Protein AF-A0A7S3N2U7-F1 (afdb_monomer)

Foldseek 3Di:
DVLVVVLVVLVVVLVVVLVVVVVVLVVVPVVDDPPDPVNVVSVVVSVVVVVVSVVCSVVVSVVVSVVVCVVVVVPPVVVVDDPDPPDDADFDQDPPPRDTDGDDDPVVVVVVVVVVVVVVVVVVVVVVVVVD

Secondary structure (DSSP, 8-state):
-HHHHHHHHHHHHHTHHHHHHHHHHHHHHHHS-TT-HHHHHHHHHHHHHHHHHHHHHHHHHHHHHHHHHHHTT-SSHHHHPPPPTT---EEEE-TTT--EEEE--HHHHHHHHHHHHHHHHHHHHHHHHHH-

Radius of gyration: 23.68 Å; Cα contacts (8 Å, |Δi|>4): 46; chains: 1; bounding box: 46×31×61 Å

Mean predicted aligned error: 6.54 Å

Structure (mmCIF, N/CA/C/O backbone):
data_AF-A0A7S3N2U7-F1
#
_entry.id   AF-A0A7S3N2U7-F1
#
loop_
_atom_site.group_PDB
_atom_site.id
_atom_site.type_symbol
_atom_site.label_atom_id
_atom_site.label_alt_id
_atom_site.label_comp_id
_atom_site.label_asym_id
_atom_site.label_entity_id
_atom_site.label_seq_id
_atom_site.pdbx_PDB_ins_code
_atom_site.Cartn_x
_atom_site.Cartn_y
_atom_site.Cartn_z
_atom_site.occupancy
_atom_site.B_iso_or_equiv
_atom_site.auth_seq_id
_atom_site.auth_comp_id
_atom_site.auth_asym_id
_atom_site.auth_atom_id
_atom_site.pdbx_PDB_model_num
ATOM 1 N N . ILE A 1 1 ? -5.289 5.476 -16.943 1.00 88.31 1 ILE A N 1
ATOM 2 C CA . ILE A 1 1 ? -6.554 5.979 -16.344 1.00 88.31 1 ILE A CA 1
ATOM 3 C C . ILE A 1 1 ? -7.474 4.840 -15.871 1.00 88.31 1 ILE A C 1
ATOM 5 O O . ILE A 1 1 ? -7.933 4.887 -14.739 1.00 88.31 1 ILE A O 1
ATOM 9 N N . ALA A 1 2 ? -7.691 3.787 -16.674 1.00 92.38 2 ALA A N 1
ATOM 10 C CA . ALA A 1 2 ? -8.584 2.672 -16.328 1.00 92.38 2 ALA A CA 1
ATOM 11 C C . ALA A 1 2 ? -8.148 1.892 -15.072 1.00 92.38 2 ALA A C 1
ATOM 13 O O . ALA A 1 2 ? -8.976 1.634 -14.204 1.00 92.38 2 ALA A O 1
ATOM 14 N N . MET A 1 3 ? -6.845 1.614 -14.917 1.00 93.19 3 MET A N 1
ATOM 15 C CA . MET A 1 3 ? -6.297 0.966 -13.712 1.00 93.19 3 MET A CA 1
ATOM 16 C C . MET A 1 3 ? -6.638 1.720 -12.417 1.00 93.19 3 MET A C 1
ATOM 18 O O . MET A 1 3 ? -6.991 1.097 -11.421 1.00 93.19 3 MET A O 1
ATOM 22 N N . TYR A 1 4 ? -6.599 3.058 -12.440 1.00 95.31 4 TYR A N 1
ATOM 23 C CA . TYR A 1 4 ? -6.934 3.889 -11.279 1.00 95.31 4 TYR A CA 1
ATOM 24 C C . TYR A 1 4 ? -8.403 3.732 -10.871 1.00 95.31 4 TYR A C 1
ATOM 26 O O . TYR A 1 4 ? -8.690 3.464 -9.707 1.00 95.31 4 TYR A O 1
ATOM 34 N N . PHE A 1 5 ? -9.337 3.844 -11.820 1.00 95.69 5 PHE A N 1
ATOM 35 C CA . PHE A 1 5 ? -10.762 3.676 -11.523 1.00 95.69 5 PHE A CA 1
ATOM 36 C C . PHE A 1 5 ? -11.107 2.234 -11.130 1.00 95.69 5 PHE A C 1
ATOM 38 O O . PHE A 1 5 ? -11.925 2.024 -10.233 1.00 95.69 5 PHE A O 1
ATOM 45 N N . GLY A 1 6 ? -10.439 1.246 -11.736 1.00 94.94 6 GLY A N 1
ATOM 46 C CA . GLY A 1 6 ? -10.546 -0.157 -11.339 1.00 94.94 6 GLY A CA 1
ATOM 47 C C . GLY A 1 6 ? -10.101 -0.388 -9.892 1.00 94.94 6 GLY A C 1
ATOM 48 O O . GLY A 1 6 ? -10.809 -1.054 -9.134 1.00 94.94 6 GLY A O 1
ATOM 49 N N . TYR A 1 7 ? -8.977 0.212 -9.486 1.00 96.12 7 TYR A N 1
ATOM 50 C CA . TYR A 1 7 ? -8.497 0.165 -8.103 1.00 96.12 7 TYR A CA 1
ATOM 51 C C . TYR A 1 7 ? -9.438 0.879 -7.143 1.00 96.12 7 TYR A C 1
ATOM 53 O O . TYR A 1 7 ? -9.785 0.329 -6.102 1.00 96.12 7 TYR A O 1
ATOM 61 N N . LEU A 1 8 ? -9.894 2.079 -7.501 1.00 95.94 8 LEU A N 1
ATOM 62 C CA . LEU A 1 8 ? -10.777 2.879 -6.661 1.00 95.94 8 LEU A CA 1
ATOM 63 C C . LEU A 1 8 ? -12.092 2.147 -6.364 1.00 95.94 8 LEU A C 1
ATOM 65 O O . LEU A 1 8 ? -12.501 2.074 -5.209 1.00 95.94 8 LEU A O 1
ATOM 69 N N . SER A 1 9 ? -12.730 1.569 -7.385 1.00 96.19 9 SER A N 1
ATOM 70 C CA . SER A 1 9 ? -13.962 0.790 -7.206 1.00 96.19 9 SER A CA 1
ATOM 71 C C . SER A 1 9 ? -13.733 -0.461 -6.355 1.00 96.19 9 SER A C 1
ATOM 73 O O . SER A 1 9 ? -14.552 -0.796 -5.502 1.00 96.19 9 SER A O 1
ATOM 75 N N . TYR A 1 10 ? -12.605 -1.143 -6.549 1.00 96.75 10 TYR A N 1
ATOM 76 C CA . TYR A 1 10 ? -12.229 -2.273 -5.710 1.00 96.75 10 TYR A CA 1
ATOM 77 C C . TYR A 1 10 ? -12.018 -1.862 -4.243 1.00 96.75 10 TYR A C 1
ATOM 79 O O . TYR A 1 10 ? -12.522 -2.524 -3.334 1.00 96.75 10 TYR A O 1
ATOM 87 N N . TYR A 1 11 ? -11.307 -0.757 -4.024 1.00 96.19 11 TYR A N 1
ATOM 88 C CA . TYR A 1 11 ? -10.979 -0.224 -2.709 1.00 96.19 11 TYR A CA 1
ATOM 89 C C . TYR A 1 11 ? -12.230 0.140 -1.910 1.00 96.19 11 TYR A C 1
ATOM 91 O O . TYR A 1 11 ? -12.371 -0.287 -0.764 1.00 96.19 11 TYR A O 1
ATOM 99 N N . THR A 1 12 ? -13.176 0.857 -2.521 1.00 96.06 12 THR A N 1
ATOM 100 C CA . THR A 1 12 ? -14.414 1.264 -1.841 1.00 96.06 12 THR A CA 1
ATOM 101 C C . THR A 1 12 ? -15.274 0.071 -1.436 1.00 96.06 12 THR A C 1
ATOM 103 O O . THR A 1 12 ? -15.818 0.073 -0.336 1.00 96.06 12 THR A O 1
ATOM 106 N N . ILE A 1 13 ? -15.354 -0.973 -2.268 1.00 96.19 13 ILE A N 1
ATOM 107 C CA . ILE A 1 13 ? -16.099 -2.199 -1.943 1.00 96.19 13 ILE A CA 1
ATOM 108 C C . ILE A 1 13 ? -15.410 -2.971 -0.814 1.00 96.19 13 ILE A C 1
ATOM 110 O O . ILE A 1 13 ? -16.070 -3.417 0.123 1.00 96.19 13 ILE A O 1
ATOM 114 N N . MET A 1 14 ? -14.085 -3.122 -0.868 1.00 95.38 14 MET A N 1
ATOM 115 C CA . MET A 1 14 ? -13.359 -3.889 0.147 1.00 95.38 14 MET A CA 1
ATOM 116 C C . MET A 1 14 ? -13.346 -3.215 1.518 1.00 95.38 14 MET A C 1
ATOM 118 O O . MET A 1 14 ? -13.328 -3.923 2.525 1.00 95.38 14 MET A O 1
ATOM 122 N N . LEU A 1 15 ? -13.407 -1.880 1.571 1.00 95.94 15 LEU A N 1
ATOM 123 C CA . LEU A 1 15 ? -13.519 -1.114 2.817 1.00 95.94 15 LEU A CA 1
ATOM 124 C C . LEU A 1 15 ? -14.848 -1.315 3.555 1.00 95.94 15 LEU A C 1
ATOM 126 O O . LEU A 1 15 ? -14.912 -1.068 4.759 1.00 95.94 15 LEU A O 1
ATOM 130 N N . ILE A 1 16 ? -15.894 -1.801 2.883 1.00 96.75 16 ILE A N 1
ATOM 131 C CA . ILE A 1 16 ? -17.175 -2.092 3.542 1.00 96.75 16 ILE A CA 1
ATOM 132 C C . ILE A 1 16 ? -16.987 -3.164 4.626 1.00 96.75 16 ILE A C 1
ATOM 134 O O . ILE A 1 16 ? -17.587 -3.068 5.691 1.00 96.75 16 ILE A O 1
ATOM 138 N N . VAL A 1 17 ? -16.113 -4.151 4.401 1.00 95.38 17 VAL A N 1
ATOM 139 C CA . VAL A 1 17 ? -15.873 -5.256 5.346 1.00 95.38 17 VAL A CA 1
ATOM 140 C C . VAL A 1 17 ? -15.351 -4.759 6.708 1.00 95.38 17 VAL A C 1
ATOM 142 O O . VAL A 1 17 ? -16.008 -5.025 7.719 1.00 95.38 17 VAL A O 1
ATOM 145 N N . PRO A 1 18 ? -14.229 -4.013 6.793 1.00 96.38 18 PRO A N 1
ATOM 146 C CA . PRO A 1 18 ? -13.759 -3.464 8.058 1.00 96.38 18 PRO A CA 1
ATOM 147 C C . PRO A 1 18 ? -14.687 -2.379 8.606 1.00 96.38 18 PRO A C 1
ATOM 149 O O . PRO A 1 18 ? -14.762 -2.242 9.821 1.00 96.38 18 PRO A O 1
ATOM 152 N N . ALA A 1 19 ? -15.434 -1.649 7.769 1.00 95.81 19 ALA A N 1
ATOM 153 C CA . ALA A 1 19 ? -16.416 -0.679 8.255 1.00 95.81 19 ALA A CA 1
ATOM 154 C C . ALA A 1 19 ? -17.562 -1.359 9.024 1.00 95.81 19 ALA A C 1
ATOM 156 O O . ALA A 1 19 ? -17.899 -0.941 10.131 1.00 95.81 19 ALA A O 1
ATOM 157 N N . VAL A 1 20 ? -18.119 -2.446 8.482 1.00 96.62 20 VAL A N 1
ATOM 158 C CA . VAL A 1 20 ? -19.209 -3.200 9.122 1.00 96.62 20 VAL A CA 1
ATOM 159 C C . VAL A 1 20 ? -18.753 -3.840 10.435 1.00 96.62 20 VAL A C 1
ATOM 161 O O . VAL A 1 20 ? -19.500 -3.816 11.407 1.00 96.62 20 VAL A O 1
ATOM 164 N N . ILE A 1 21 ? -17.529 -4.373 10.491 1.00 95.50 21 ILE A N 1
ATOM 165 C CA . ILE A 1 21 ? -16.966 -4.979 11.713 1.00 95.50 21 ILE A CA 1
ATOM 166 C C . ILE A 1 21 ? -16.517 -3.908 12.719 1.00 95.50 21 ILE A C 1
ATOM 168 O O . ILE A 1 21 ? -16.646 -4.094 13.929 1.00 95.50 21 ILE A O 1
ATOM 172 N N . GLY A 1 22 ? -16.025 -2.773 12.228 1.00 95.88 22 GLY A N 1
ATOM 173 C CA . GLY A 1 22 ? -15.549 -1.663 13.045 1.00 95.88 22 GLY A CA 1
ATOM 174 C C . GLY A 1 22 ? -16.660 -0.964 13.827 1.00 95.88 22 GLY A C 1
ATOM 175 O O . GLY A 1 22 ? -16.410 -0.529 14.945 1.00 95.88 22 GLY A O 1
ATOM 176 N N . ILE A 1 23 ? -17.890 -0.895 13.299 1.00 95.81 23 ILE A N 1
ATOM 177 C CA . ILE A 1 23 ? -19.019 -0.241 13.989 1.00 95.81 23 ILE A CA 1
ATOM 178 C C . ILE A 1 23 ? -19.335 -0.915 15.343 1.00 95.81 23 ILE A C 1
ATOM 180 O O . ILE A 1 23 ? -19.314 -0.215 16.357 1.00 95.81 23 ILE A O 1
ATOM 184 N N . PRO A 1 24 ? -19.564 -2.244 15.431 1.00 94.25 24 PRO A N 1
ATOM 185 C CA . PRO A 1 24 ? -19.737 -2.927 16.712 1.00 94.25 24 PRO A CA 1
ATOM 186 C C . PRO A 1 24 ? -18.545 -2.744 17.652 1.00 94.25 24 PRO A C 1
ATOM 188 O O . PRO A 1 24 ? -18.734 -2.427 18.825 1.00 94.25 24 PRO A O 1
ATOM 191 N N . VAL A 1 25 ? -17.320 -2.885 17.135 1.00 93.56 25 VAL A N 1
ATOM 192 C CA . VAL A 1 25 ? -16.090 -2.702 17.922 1.00 93.56 25 VAL A CA 1
ATOM 193 C C . VAL A 1 25 ? -16.047 -1.305 18.543 1.00 93.56 25 VAL A C 1
ATOM 195 O O . VAL A 1 25 ? -15.832 -1.183 19.747 1.00 93.56 25 VAL A O 1
ATOM 198 N N . PHE A 1 26 ? -16.351 -0.269 17.761 1.00 93.25 26 PHE A N 1
ATOM 199 C CA . PHE A 1 26 ? -16.403 1.115 18.221 1.00 93.25 26 PHE A CA 1
ATOM 200 C C . PHE A 1 26 ? -17.491 1.341 19.280 1.00 93.25 26 PHE A C 1
ATOM 202 O O . PHE A 1 26 ? -17.247 2.001 20.292 1.00 93.25 26 PHE A O 1
ATOM 209 N N . THR A 1 27 ? -18.685 0.764 19.095 1.00 92.56 27 THR A N 1
ATOM 210 C CA . THR A 1 27 ? -19.747 0.859 20.111 1.00 92.56 27 THR A CA 1
ATOM 211 C C . THR A 1 27 ? -19.351 0.191 21.426 1.00 92.56 27 THR A C 1
ATOM 213 O O . THR A 1 27 ? -19.573 0.772 22.484 1.00 92.56 27 THR A O 1
ATOM 216 N N . ILE A 1 28 ? -18.697 -0.974 21.378 1.00 90.44 28 ILE A N 1
ATOM 217 C CA . ILE A 1 28 ? -18.217 -1.686 22.569 1.00 90.44 28 ILE A CA 1
ATOM 218 C C . ILE A 1 28 ? -17.119 -0.870 23.263 1.00 90.44 28 ILE A C 1
ATOM 220 O O . ILE A 1 28 ? -17.198 -0.654 24.466 1.00 90.44 28 ILE A O 1
ATOM 224 N N . GLN A 1 29 ? -16.145 -0.346 22.516 1.00 89.56 29 GLN A N 1
ATOM 225 C CA . GLN A 1 29 ? -15.093 0.526 23.056 1.00 89.56 29 GLN A CA 1
ATOM 226 C C . GLN A 1 29 ? -15.641 1.812 23.696 1.00 89.56 29 GLN A C 1
ATOM 228 O O . GLN A 1 29 ? -15.050 2.330 24.635 1.00 89.56 29 GLN A O 1
ATOM 233 N N . THR A 1 30 ? -16.757 2.345 23.188 1.00 88.62 30 THR A N 1
ATOM 234 C CA . THR A 1 30 ? -17.380 3.562 23.737 1.00 88.62 30 THR A CA 1
ATOM 235 C C . THR A 1 30 ? -18.202 3.269 24.995 1.00 88.62 30 THR A C 1
ATOM 237 O O . THR A 1 30 ? -18.260 4.101 25.896 1.00 88.62 30 THR A O 1
ATOM 240 N N . VAL A 1 31 ? -18.850 2.102 25.061 1.00 88.69 31 VAL A N 1
ATOM 241 C CA . VAL A 1 31 ? -19.684 1.688 26.203 1.00 88.69 31 VAL A CA 1
ATOM 242 C C . VAL A 1 31 ? -18.834 1.215 27.383 1.00 88.69 31 VAL A C 1
ATOM 244 O O . VAL A 1 31 ? -19.136 1.552 28.526 1.00 88.69 31 VAL A O 1
ATOM 247 N N . TYR A 1 32 ? -17.777 0.449 27.116 1.00 84.56 32 TYR A N 1
ATOM 248 C CA . TYR A 1 32 ? -16.845 -0.028 28.132 1.00 84.56 32 TYR A CA 1
ATOM 249 C C . TYR A 1 32 ? -15.646 0.922 28.182 1.00 84.56 32 TYR A C 1
ATOM 251 O O . TYR A 1 32 ? -14.813 0.926 27.282 1.00 84.56 32 TYR A O 1
ATOM 259 N N . THR A 1 33 ? -15.575 1.763 29.216 1.00 76.38 33 THR A N 1
ATOM 260 C CA . THR A 1 33 ? -14.493 2.742 29.406 1.00 76.38 33 THR A CA 1
ATOM 261 C C . THR A 1 33 ? -13.107 2.085 29.337 1.00 76.38 33 THR A C 1
ATOM 263 O O . THR A 1 33 ? -12.903 0.984 29.848 1.00 76.38 33 THR A O 1
ATOM 266 N N . ASN A 1 34 ? -12.138 2.802 28.753 1.00 63.78 34 ASN A N 1
ATOM 267 C CA .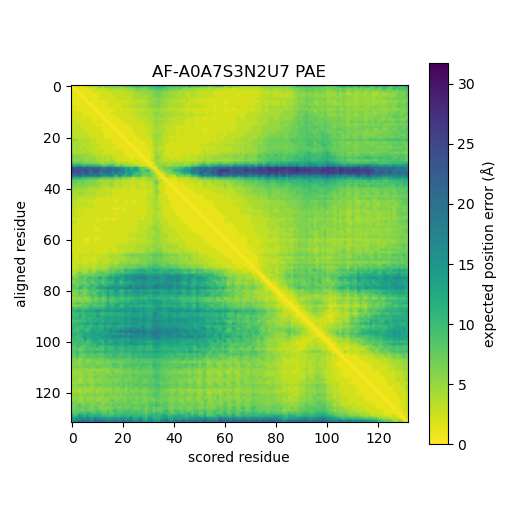 ASN A 1 34 ? -10.724 2.417 28.673 1.00 63.78 34 ASN A CA 1
ATOM 268 C C . ASN A 1 34 ? -10.193 1.939 30.040 1.00 63.78 34 ASN A C 1
ATOM 270 O O . ASN A 1 34 ? -9.997 2.749 30.947 1.00 63.78 34 ASN A O 1
ATOM 274 N N . GLY A 1 35 ? -9.973 0.629 30.188 1.00 65.06 35 GLY A N 1
ATOM 275 C CA . GLY A 1 35 ? -9.488 0.017 31.431 1.00 65.06 35 GLY A CA 1
ATOM 276 C C . GLY A 1 35 ? -10.116 -1.337 31.771 1.00 65.06 35 GLY A C 1
ATOM 277 O O . GLY A 1 35 ? -9.597 -2.046 32.635 1.00 65.06 35 GLY A O 1
ATOM 278 N N . GLU A 1 36 ? -11.199 -1.734 31.097 1.00 77.75 36 GLU A N 1
ATOM 279 C CA . GLU A 1 36 ? -11.758 -3.079 31.246 1.00 77.75 36 GLU A CA 1
ATOM 280 C C . GLU A 1 36 ? -11.053 -4.104 30.350 1.00 77.75 36 GLU A C 1
ATOM 282 O O . GLU A 1 36 ? -10.829 -3.875 29.166 1.00 77.75 36 GLU A O 1
ATOM 287 N N . LYS A 1 37 ? -10.798 -5.314 30.872 1.00 84.88 37 LYS A N 1
ATOM 288 C CA . LYS A 1 37 ? -10.201 -6.423 30.094 1.00 84.88 37 LYS A CA 1
ATOM 289 C C . LYS A 1 37 ? -10.953 -6.725 28.790 1.00 84.88 37 LYS A C 1
ATOM 291 O O . LYS A 1 37 ? -10.369 -7.258 27.851 1.00 84.88 37 LYS A O 1
ATOM 296 N N . VAL A 1 38 ? -12.245 -6.399 28.733 1.00 86.62 38 VAL A N 1
ATOM 297 C CA . VAL A 1 38 ? -13.094 -6.579 27.551 1.00 86.62 38 VAL A CA 1
ATOM 298 C C . VAL A 1 38 ? -12.603 -5.730 26.373 1.00 86.62 38 VAL A C 1
ATOM 300 O O . VAL A 1 38 ? -12.522 -6.254 25.262 1.00 86.62 38 VAL A O 1
ATOM 303 N N . THR A 1 39 ? -12.209 -4.468 26.588 1.00 88.69 39 THR A N 1
ATOM 304 C CA . THR A 1 39 ? -11.737 -3.588 25.501 1.00 88.69 39 THR A CA 1
ATOM 305 C C . THR A 1 39 ? -10.421 -4.077 24.911 1.00 88.69 39 THR A C 1
ATOM 307 O O . THR A 1 39 ? -10.256 -4.077 23.693 1.00 88.69 39 THR A O 1
ATOM 310 N N . ASP A 1 40 ? -9.508 -4.566 25.754 1.00 90.25 40 ASP A N 1
ATOM 311 C CA . ASP A 1 40 ? -8.206 -5.078 25.313 1.00 90.25 40 ASP A CA 1
ATOM 312 C C . ASP A 1 40 ? -8.355 -6.341 24.460 1.00 90.25 40 ASP A C 1
ATOM 314 O O . ASP A 1 40 ? -7.740 -6.460 23.399 1.00 90.25 40 ASP A O 1
ATOM 318 N N . ILE A 1 41 ? -9.221 -7.267 24.883 1.00 91.06 41 ILE A N 1
ATOM 319 C CA . ILE A 1 41 ? -9.508 -8.491 24.127 1.00 91.06 41 ILE A CA 1
ATOM 320 C C . ILE A 1 41 ? -10.121 -8.143 22.764 1.00 91.06 41 ILE A C 1
ATOM 322 O O . ILE A 1 41 ? -9.684 -8.668 21.738 1.00 91.06 41 ILE A O 1
ATOM 326 N N . VAL A 1 42 ? -11.092 -7.226 22.733 1.00 92.31 42 VAL A N 1
ATOM 327 C CA . VAL A 1 42 ? -11.734 -6.769 21.491 1.00 92.31 42 VAL A CA 1
ATOM 328 C C . VAL A 1 42 ? -10.726 -6.086 20.562 1.00 92.31 42 VAL A C 1
ATOM 330 O O . VAL A 1 42 ? -10.724 -6.372 19.364 1.00 92.31 42 VAL A O 1
ATOM 333 N N . ASN A 1 43 ? -9.823 -5.259 21.097 1.00 92.50 43 ASN A N 1
ATOM 334 C CA . ASN A 1 43 ? -8.756 -4.616 20.327 1.00 92.50 43 ASN A CA 1
ATOM 335 C C . ASN A 1 43 ? -7.820 -5.636 19.684 1.00 92.50 43 ASN A C 1
ATOM 337 O O . ASN A 1 43 ? -7.526 -5.528 18.496 1.00 92.50 43 ASN A O 1
ATOM 341 N N . ILE A 1 44 ? -7.374 -6.644 20.436 1.00 94.75 44 ILE A N 1
ATOM 342 C CA . ILE A 1 44 ? -6.488 -7.688 19.907 1.00 94.75 44 ILE A CA 1
ATOM 343 C C . ILE A 1 44 ? -7.186 -8.457 18.780 1.00 94.75 44 ILE A C 1
ATOM 345 O O . ILE A 1 44 ? -6.594 -8.652 17.716 1.00 94.75 44 ILE A O 1
ATOM 349 N N . ILE A 1 45 ? -8.450 -8.846 18.975 1.00 95.06 45 ILE A N 1
ATOM 350 C CA . ILE A 1 45 ? -9.239 -9.545 17.950 1.00 95.06 45 ILE A CA 1
ATOM 351 C C . ILE A 1 45 ? -9.390 -8.671 16.698 1.00 95.06 45 ILE A C 1
ATOM 353 O O . ILE A 1 45 ? -9.175 -9.150 15.582 1.00 95.06 45 ILE A O 1
ATOM 357 N N . PHE A 1 46 ? -9.707 -7.386 16.868 1.00 95.81 46 PHE A N 1
ATOM 358 C CA . PHE A 1 46 ? -9.844 -6.450 15.756 1.00 95.81 46 PHE A CA 1
ATOM 359 C C . PHE A 1 46 ? -8.515 -6.214 15.024 1.00 95.81 46 PHE A C 1
ATOM 361 O O . PHE A 1 46 ? -8.491 -6.207 13.796 1.00 95.81 46 PHE A O 1
ATOM 368 N N . CYS A 1 47 ? -7.396 -6.109 15.743 1.00 96.50 47 CYS A N 1
ATOM 369 C CA . CYS A 1 47 ? -6.059 -6.005 15.156 1.00 96.50 47 CYS A CA 1
ATOM 370 C C . CYS A 1 47 ? -5.715 -7.230 14.301 1.00 96.50 47 CYS A C 1
ATOM 372 O O . CYS A 1 47 ? -5.267 -7.077 13.164 1.00 96.50 47 CYS A O 1
ATOM 374 N N . VAL A 1 48 ? -5.957 -8.444 14.809 1.00 97.56 48 VAL A N 1
ATOM 375 C CA . VAL A 1 48 ? -5.733 -9.685 14.045 1.00 97.56 48 VAL A CA 1
ATOM 376 C C . VAL A 1 48 ? -6.601 -9.702 12.788 1.00 97.56 48 VAL A C 1
ATOM 378 O O . VAL A 1 48 ? -6.101 -9.983 11.697 1.00 97.56 48 VAL A O 1
ATOM 381 N N . PHE A 1 49 ? -7.877 -9.337 12.915 1.00 97.38 49 PHE A N 1
ATOM 382 C CA . PHE A 1 49 ? -8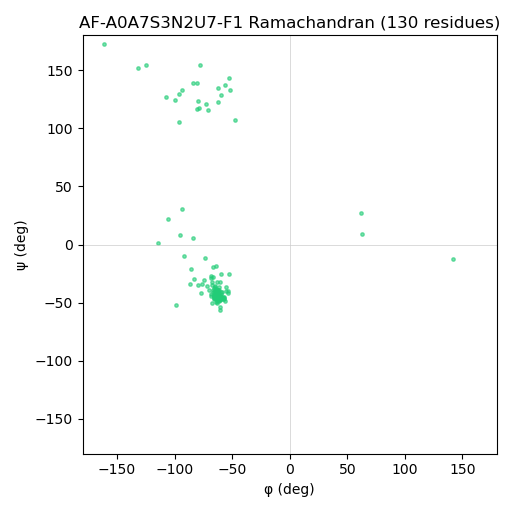.774 -9.193 11.773 1.00 97.38 49 PHE A CA 1
ATOM 383 C C . PHE A 1 49 ? -8.243 -8.178 10.745 1.00 97.38 49 PHE A C 1
ATOM 385 O O . PHE A 1 49 ? -8.189 -8.500 9.561 1.00 97.38 49 PHE A O 1
ATOM 392 N N . MET A 1 50 ? -7.799 -6.992 11.173 1.00 97.62 50 MET A N 1
ATOM 393 C CA . MET A 1 50 ? -7.277 -5.948 10.282 1.00 97.62 50 MET A CA 1
ATOM 394 C C . MET A 1 50 ? -6.014 -6.391 9.543 1.00 97.62 50 MET A C 1
ATOM 396 O O . MET A 1 50 ? -5.873 -6.101 8.353 1.00 97.62 50 MET A O 1
ATOM 400 N N . VAL A 1 51 ? -5.116 -7.125 10.205 1.00 98.06 51 VAL A N 1
ATOM 401 C CA . VAL A 1 51 ? -3.924 -7.700 9.562 1.00 98.06 51 VAL A CA 1
ATOM 402 C C . VAL A 1 51 ? -4.332 -8.704 8.485 1.00 98.06 51 VAL A C 1
ATOM 404 O O . VAL A 1 51 ? -3.889 -8.586 7.342 1.00 98.06 51 VAL A O 1
ATOM 407 N N . ILE A 1 52 ? -5.218 -9.650 8.814 1.00 97.75 52 ILE A N 1
ATOM 408 C CA . ILE A 1 52 ? -5.710 -10.651 7.855 1.00 97.75 52 ILE A CA 1
ATOM 409 C C . ILE A 1 52 ? -6.413 -9.965 6.680 1.00 97.75 52 ILE A C 1
ATOM 411 O O . ILE A 1 52 ? -6.111 -10.261 5.524 1.00 97.75 52 ILE A O 1
ATOM 415 N N . TRP A 1 53 ? -7.312 -9.020 6.959 1.00 97.50 53 TRP A N 1
ATOM 416 C CA . TRP A 1 53 ? -8.028 -8.267 5.936 1.00 97.50 53 TRP A CA 1
ATOM 417 C C . TRP A 1 53 ? -7.067 -7.497 5.028 1.00 97.50 53 TRP A C 1
ATOM 419 O O . TRP A 1 53 ? -7.227 -7.553 3.814 1.00 97.50 53 TRP A O 1
ATOM 429 N N . THR A 1 54 ? -6.033 -6.853 5.577 1.00 97.50 54 THR A N 1
ATOM 430 C CA . THR A 1 54 ? -5.035 -6.109 4.789 1.00 97.50 54 THR A CA 1
ATOM 431 C C . THR A 1 54 ? -4.269 -7.029 3.839 1.00 97.50 54 THR A C 1
ATOM 433 O O . THR A 1 54 ? -4.075 -6.690 2.671 1.00 97.50 54 THR A O 1
ATOM 436 N N . ILE A 1 55 ? -3.871 -8.216 4.309 1.00 97.94 55 ILE A N 1
ATOM 437 C CA . ILE A 1 55 ? -3.188 -9.216 3.477 1.00 97.94 55 ILE A CA 1
ATOM 438 C C . ILE A 1 55 ? -4.116 -9.689 2.352 1.00 97.94 55 ILE A C 1
ATOM 440 O O . ILE A 1 55 ? -3.721 -9.688 1.187 1.00 97.94 55 ILE A O 1
ATOM 444 N N . VAL A 1 56 ? -5.362 -10.049 2.680 1.00 97.00 56 VAL A N 1
ATOM 445 C CA . VAL A 1 56 ? -6.362 -10.487 1.691 1.00 97.00 56 VAL A CA 1
ATOM 446 C C . VAL A 1 56 ? -6.645 -9.381 0.675 1.00 97.00 56 VAL A C 1
ATOM 448 O O . VAL A 1 56 ? -6.664 -9.644 -0.527 1.00 97.00 56 VAL A O 1
ATOM 451 N N . PHE A 1 57 ? -6.818 -8.146 1.143 1.00 96.62 57 PHE A N 1
ATOM 452 C CA . PHE A 1 57 ? -7.037 -6.967 0.316 1.00 96.62 57 PHE A CA 1
ATOM 453 C C . PHE A 1 57 ? -5.903 -6.781 -0.699 1.00 96.62 57 PHE A C 1
ATOM 455 O O . PHE A 1 57 ? -6.170 -6.605 -1.892 1.00 96.62 57 PHE A O 1
ATOM 462 N N . TYR A 1 58 ? -4.652 -6.855 -0.239 1.00 97.12 58 TYR A N 1
ATOM 463 C CA . TYR A 1 58 ? -3.476 -6.680 -1.085 1.00 97.12 58 TYR A CA 1
ATOM 464 C C . TYR A 1 58 ? -3.322 -7.819 -2.102 1.00 97.12 58 TYR A C 1
ATOM 466 O O . TYR A 1 58 ? -3.199 -7.569 -3.301 1.00 97.1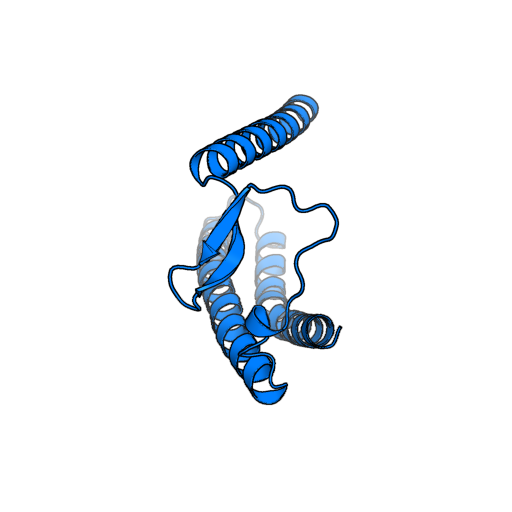2 58 TYR A O 1
ATOM 474 N N . GLU A 1 59 ? -3.391 -9.075 -1.655 1.00 97.62 59 GLU A N 1
ATOM 475 C CA . GLU A 1 59 ? -3.201 -10.239 -2.531 1.00 97.62 59 GLU A CA 1
ATOM 476 C C . GLU A 1 59 ? -4.310 -10.372 -3.578 1.00 97.62 59 GLU A C 1
ATOM 478 O O . GLU A 1 59 ? -4.061 -10.723 -4.735 1.00 97.62 59 GLU A O 1
ATOM 483 N N . TYR A 1 60 ? -5.550 -10.064 -3.205 1.00 96.81 60 TYR A N 1
ATOM 484 C CA . TYR A 1 60 ? -6.663 -10.121 -4.142 1.00 96.81 60 TYR A CA 1
ATOM 485 C C . TYR A 1 60 ? -6.601 -8.985 -5.171 1.00 96.81 60 TYR A C 1
ATOM 487 O O . TYR A 1 60 ? -6.891 -9.218 -6.349 1.00 96.81 60 TYR A O 1
ATOM 495 N N . TRP A 1 61 ? -6.149 -7.788 -4.772 1.00 97.06 61 TRP A N 1
ATOM 496 C CA . TRP A 1 61 ? -5.855 -6.724 -5.732 1.00 97.06 61 TRP A CA 1
ATOM 497 C C . TRP A 1 61 ? -4.756 -7.142 -6.703 1.00 97.06 61 TRP A C 1
ATOM 499 O O . TRP A 1 61 ? -4.962 -7.052 -7.908 1.00 97.06 61 TRP A O 1
ATOM 509 N N . LYS A 1 62 ? -3.640 -7.676 -6.197 1.00 96.25 62 LYS A N 1
ATOM 510 C CA . LYS A 1 62 ? -2.512 -8.136 -7.018 1.00 96.25 62 LYS A CA 1
ATOM 511 C C . LYS A 1 62 ? -2.957 -9.126 -8.099 1.00 96.25 62 LYS A C 1
ATOM 513 O O . LYS A 1 62 ? -2.541 -9.020 -9.249 1.00 96.25 62 LYS A O 1
ATOM 518 N N . ARG A 1 63 ? -3.857 -10.059 -7.764 1.00 96.31 63 ARG A N 1
ATOM 519 C CA . ARG A 1 63 ? -4.454 -10.988 -8.745 1.00 96.31 63 ARG A CA 1
ATOM 520 C C . ARG A 1 63 ? -5.330 -10.271 -9.777 1.00 96.31 63 ARG A C 1
ATOM 522 O O . ARG A 1 63 ? -5.236 -10.574 -10.965 1.00 96.31 63 ARG A O 1
ATOM 529 N N . LYS A 1 64 ? -6.179 -9.333 -9.344 1.00 94.94 64 LYS A N 1
ATOM 530 C CA . LYS A 1 64 ? -7.042 -8.548 -10.244 1.00 94.94 64 LYS A CA 1
ATOM 531 C C . LYS A 1 64 ? -6.247 -7.642 -11.179 1.00 94.94 64 LYS A C 1
ATOM 533 O O . LYS A 1 64 ? -6.580 -7.565 -12.354 1.00 94.94 64 LYS A O 1
ATOM 538 N N . GLU A 1 65 ? -5.204 -6.996 -10.675 1.00 95.12 65 GLU A N 1
ATOM 539 C CA . GLU A 1 65 ? -4.300 -6.142 -11.442 1.00 95.12 65 GLU A CA 1
ATOM 540 C C . GLU A 1 65 ? -3.651 -6.909 -12.597 1.00 95.12 65 GLU A C 1
ATOM 542 O O . GLU A 1 65 ? -3.708 -6.444 -13.735 1.00 95.12 65 GLU 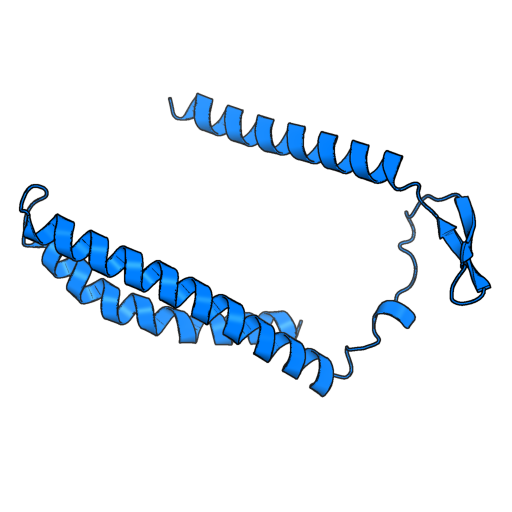A O 1
ATOM 547 N N . VAL A 1 66 ? -3.146 -8.120 -12.341 1.00 94.75 66 VAL A N 1
ATOM 548 C CA . VAL A 1 66 ? -2.622 -8.996 -13.403 1.00 94.75 66 VAL A CA 1
ATOM 549 C C . VAL A 1 66 ? -3.717 -9.351 -14.413 1.00 94.75 66 VAL A C 1
ATOM 551 O O . VAL A 1 66 ? -3.496 -9.250 -15.617 1.00 94.75 66 VAL A O 1
ATOM 554 N N . GLY A 1 67 ? -4.920 -9.710 -13.951 1.00 94.75 67 GLY A N 1
ATOM 555 C CA . GLY A 1 67 ? -6.049 -10.005 -14.840 1.00 94.75 67 GLY A CA 1
ATOM 556 C C . GLY A 1 67 ? -6.433 -8.828 -15.747 1.00 94.75 67 GLY A C 1
ATOM 557 O O . GLY A 1 67 ? -6.687 -9.023 -16.939 1.00 94.75 67 GLY A O 1
ATOM 558 N N . TYR A 1 68 ? -6.434 -7.604 -15.213 1.00 93.25 68 TYR A N 1
ATOM 559 C CA . TYR A 1 68 ? -6.681 -6.391 -15.995 1.00 93.25 68 TYR A CA 1
ATOM 560 C C . TYR A 1 68 ? -5.551 -6.095 -16.979 1.00 93.25 68 TYR A C 1
ATOM 562 O O . TYR A 1 68 ? -5.841 -5.779 -18.132 1.00 93.2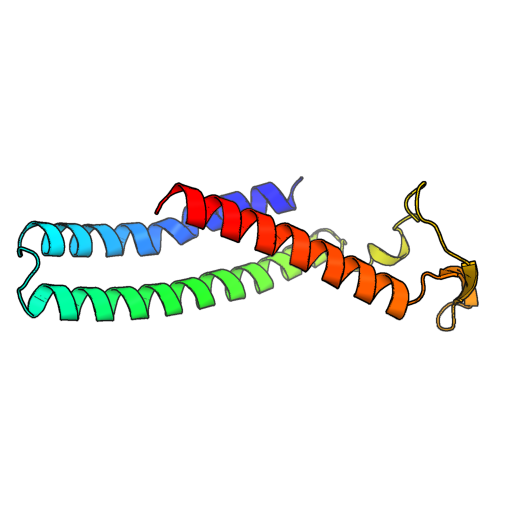5 68 TYR A O 1
ATOM 570 N N . SER A 1 69 ? -4.289 -6.249 -16.565 1.00 92.50 69 SER A N 1
ATOM 571 C CA . SER A 1 69 ? -3.134 -6.094 -17.458 1.00 92.50 69 SER A CA 1
ATOM 572 C C . SER A 1 69 ? -3.236 -7.037 -18.660 1.00 92.50 69 SER A C 1
ATOM 574 O O . SER A 1 69 ? -3.128 -6.571 -19.792 1.00 92.50 69 SER A O 1
ATOM 576 N N . VAL A 1 70 ? -3.559 -8.319 -18.449 1.00 93.38 70 VAL A N 1
ATOM 577 C CA . VAL A 1 70 ? -3.722 -9.290 -19.548 1.00 93.38 70 VAL A CA 1
ATOM 578 C C . VAL A 1 70 ? -4.918 -8.940 -20.436 1.00 93.38 70 VAL A C 1
ATOM 580 O O . VAL A 1 70 ? -4.792 -8.903 -21.657 1.00 93.38 70 VAL A O 1
ATOM 583 N N . THR A 1 71 ? -6.079 -8.638 -19.846 1.00 92.62 71 THR A N 1
ATOM 584 C CA . THR A 1 71 ? -7.308 -8.340 -20.611 1.00 92.62 71 THR A CA 1
ATOM 585 C C . THR A 1 71 ? -7.158 -7.089 -21.480 1.00 92.62 71 THR A C 1
ATOM 587 O O . THR A 1 71 ? -7.751 -7.000 -22.552 1.00 92.62 71 THR A O 1
ATOM 590 N N . TRP A 1 72 ? -6.372 -6.114 -21.026 1.00 92.56 72 TRP A N 1
ATOM 591 C CA . TRP A 1 72 ? -6.113 -4.870 -21.752 1.00 92.56 72 TRP A CA 1
ATOM 592 C C . TRP A 1 72 ? -4.824 -4.905 -22.584 1.00 92.56 72 TRP A C 1
ATOM 594 O O . TRP A 1 72 ? -4.416 -3.864 -23.102 1.00 92.56 72 TRP A O 1
ATOM 604 N N . GLY A 1 73 ? -4.178 -6.071 -22.705 1.00 90.25 73 GLY A N 1
ATOM 605 C CA . GLY A 1 73 ? -2.957 -6.244 -23.496 1.00 90.25 73 GLY A CA 1
ATOM 606 C C . GLY A 1 73 ? -1.773 -5.408 -22.999 1.00 90.25 73 GLY A C 1
ATOM 607 O O . GLY A 1 73 ? -0.920 -5.027 -23.787 1.00 90.25 73 GLY A O 1
ATOM 608 N N . GLN A 1 74 ? -1.728 -5.084 -21.706 1.00 87.81 74 GLN A N 1
ATOM 609 C CA . GLN A 1 74 ? -0.657 -4.312 -21.066 1.00 87.81 74 GLN A CA 1
ATOM 610 C C . GLN A 1 74 ? 0.418 -5.224 -20.460 1.00 87.81 74 GLN A C 1
ATOM 612 O O . GLN A 1 74 ? 0.971 -4.899 -19.414 1.00 87.81 74 GLN A O 1
ATOM 617 N N . THR A 1 75 ? 0.656 -6.403 -21.036 1.00 86.19 75 THR A N 1
ATOM 618 C CA . THR A 1 75 ? 1.658 -7.355 -20.524 1.00 86.19 75 THR A CA 1
ATOM 619 C C . THR A 1 75 ? 3.051 -7.062 -21.086 1.00 86.19 75 THR A C 1
ATOM 621 O O . THR A 1 75 ? 4.018 -7.151 -20.341 1.00 86.19 75 THR A O 1
ATOM 624 N N . ASP A 1 76 ? 3.135 -6.587 -22.333 1.00 84.06 76 ASP A N 1
ATOM 625 C CA . ASP A 1 76 ? 4.401 -6.339 -23.047 1.00 84.06 76 ASP A CA 1
ATOM 626 C C . ASP A 1 76 ? 4.746 -4.841 -23.161 1.00 84.06 76 ASP A C 1
ATOM 628 O O . ASP A 1 76 ? 5.515 -4.416 -24.018 1.00 84.06 76 ASP A O 1
ATOM 632 N N . PHE A 1 77 ? 4.181 -4.009 -22.279 1.00 83.00 77 PHE A N 1
ATOM 633 C CA . PHE A 1 77 ? 4.322 -2.549 -22.344 1.00 83.00 77 PHE A CA 1
ATOM 634 C C . PHE A 1 77 ? 5.779 -2.059 -22.249 1.00 83.00 77 PHE A C 1
ATOM 636 O O . PHE A 1 77 ? 6.083 -0.970 -22.731 1.00 83.00 77 PHE A O 1
ATOM 643 N N . GLU A 1 78 ? 6.675 -2.836 -21.629 1.00 79.69 78 GLU A N 1
ATOM 644 C CA . GLU A 1 78 ? 8.095 -2.488 -21.490 1.00 79.69 78 GLU A CA 1
ATOM 645 C C . GLU A 1 78 ? 8.830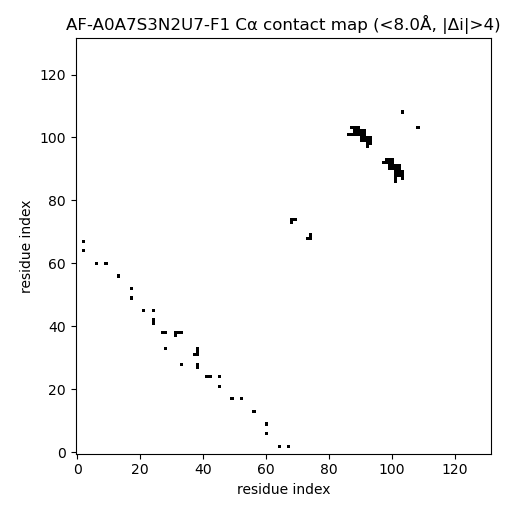 -2.470 -22.841 1.00 79.69 78 GLU A C 1
ATOM 647 O O . GLU A 1 78 ? 9.799 -1.727 -22.991 1.00 79.69 78 GLU A O 1
ATOM 652 N N . GLU A 1 79 ? 8.383 -3.250 -23.835 1.00 78.88 79 GLU A N 1
ATOM 653 C CA . GLU A 1 79 ? 9.010 -3.276 -25.165 1.00 78.88 79 GLU A CA 1
ATOM 654 C C . GLU A 1 79 ? 8.683 -2.025 -25.994 1.00 78.88 79 GLU A C 1
ATOM 656 O O . GLU A 1 79 ? 9.510 -1.578 -26.796 1.00 78.88 79 GLU A O 1
ATOM 661 N N . ASP A 1 80 ? 7.503 -1.449 -25.759 1.00 79.50 80 ASP A N 1
ATOM 662 C CA . ASP A 1 80 ? 6.987 -0.262 -26.444 1.00 79.50 80 ASP A CA 1
ATOM 663 C C . ASP A 1 80 ? 7.335 1.054 -25.717 1.00 79.50 80 ASP A C 1
ATOM 665 O O . ASP A 1 80 ? 7.121 2.147 -26.256 1.00 79.50 80 ASP A O 1
ATOM 669 N N . GLU A 1 81 ? 7.868 0.992 -24.490 1.00 84.44 81 GLU A N 1
ATOM 670 C CA . GLU A 1 81 ? 8.182 2.182 -23.697 1.00 84.44 81 GLU A CA 1
ATOM 671 C C . GLU A 1 81 ? 9.418 2.917 -24.251 1.00 84.44 81 GLU A C 1
ATOM 673 O O . GLU A 1 81 ? 10.532 2.395 -24.322 1.00 84.44 81 GLU A O 1
ATOM 678 N N . VAL A 1 82 ? 9.238 4.185 -24.627 1.00 85.81 82 VAL A N 1
ATOM 679 C CA . VAL A 1 82 ? 10.335 5.040 -25.101 1.00 85.81 82 VAL A CA 1
ATOM 680 C C . VAL A 1 82 ? 11.125 5.588 -23.911 1.00 85.81 82 VAL A C 1
ATOM 682 O O . VAL A 1 82 ? 10.551 6.048 -22.922 1.00 85.81 82 VAL A O 1
ATOM 685 N N . GLU A 1 83 ? 12.458 5.615 -24.026 1.00 84.62 83 GLU A N 1
ATOM 686 C CA . GLU A 1 83 ? 13.319 6.249 -23.024 1.00 84.62 83 GLU A CA 1
ATOM 687 C C . GLU A 1 83 ? 12.859 7.688 -22.731 1.00 84.62 83 GLU A C 1
ATOM 689 O O . GLU A 1 83 ? 12.660 8.505 -23.634 1.00 84.62 83 GLU A O 1
ATOM 694 N N . ARG A 1 84 ? 12.757 8.035 -21.444 1.00 90.31 84 ARG A N 1
ATOM 695 C CA . ARG A 1 84 ? 12.431 9.405 -21.018 1.00 90.31 84 ARG A CA 1
ATOM 696 C C . ARG A 1 84 ? 13.439 10.392 -21.614 1.00 90.31 84 ARG A C 1
ATOM 698 O O . ARG A 1 84 ? 14.643 10.149 -21.552 1.00 90.31 84 ARG A O 1
ATOM 705 N N . ALA A 1 85 ? 12.963 11.536 -22.111 1.00 89.31 85 ALA A N 1
ATOM 706 C CA . ALA A 1 85 ? 13.805 12.533 -22.783 1.00 89.31 85 ALA A CA 1
ATOM 707 C C . ALA A 1 85 ? 15.026 12.968 -21.942 1.00 89.31 85 ALA A C 1
ATOM 709 O O . ALA A 1 85 ? 16.141 13.052 -22.454 1.00 89.31 85 ALA A O 1
ATOM 710 N N . ASP A 1 86 ? 14.838 13.139 -20.630 1.00 91.69 86 ASP A N 1
ATOM 711 C CA . ASP A 1 86 ? 15.888 13.555 -19.688 1.00 91.69 86 ASP A CA 1
ATOM 712 C C . ASP A 1 86 ? 16.772 12.407 -19.172 1.00 91.69 86 ASP A C 1
ATOM 714 O O . ASP A 1 86 ? 17.611 12.600 -18.282 1.00 91.69 86 ASP A O 1
ATOM 718 N N . TYR A 1 87 ? 16.597 11.188 -19.687 1.00 89.94 87 TYR A N 1
ATOM 719 C CA . TYR A 1 87 ? 17.361 10.040 -19.228 1.00 89.94 87 TYR A CA 1
ATOM 720 C C . TYR A 1 87 ? 18.826 10.134 -19.678 1.00 89.94 87 TYR A C 1
ATOM 722 O O . TYR A 1 87 ? 19.163 10.112 -20.869 1.00 89.94 87 TYR A O 1
ATOM 730 N N . LYS A 1 88 ? 19.714 10.241 -18.681 1.00 88.88 88 LYS A N 1
ATOM 731 C CA . LYS A 1 88 ? 21.168 10.330 -18.850 1.00 88.88 88 LYS A CA 1
ATOM 732 C C . LYS A 1 88 ? 21.800 8.964 -18.607 1.00 88.88 88 LYS A C 1
ATOM 734 O O . LYS A 1 88 ? 21.675 8.409 -17.517 1.00 88.88 88 LYS A O 1
ATOM 739 N N . GLY A 1 89 ? 22.557 8.475 -19.580 1.00 88.00 89 GLY A N 1
ATOM 740 C CA . GLY A 1 89 ? 23.297 7.220 -19.490 1.00 88.00 89 GLY A CA 1
ATOM 741 C C . GLY A 1 89 ? 24.397 7.154 -20.541 1.00 88.00 89 GLY A C 1
ATOM 742 O O . GLY A 1 89 ? 24.508 8.035 -21.393 1.00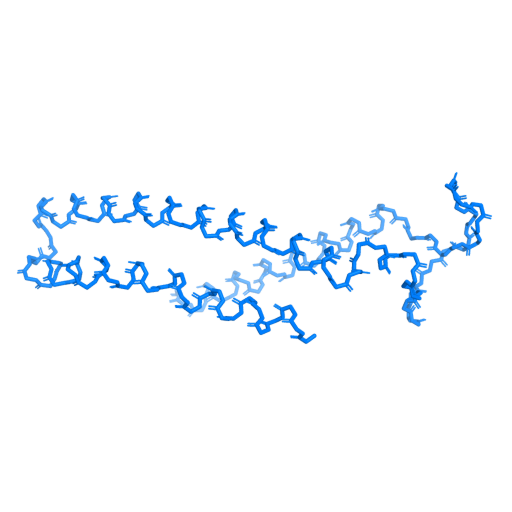 88.00 89 GLY A O 1
ATOM 743 N N . ILE A 1 90 ? 25.228 6.122 -20.454 1.00 88.56 90 ILE A N 1
ATOM 744 C CA . ILE A 1 90 ? 26.255 5.837 -21.459 1.00 88.56 90 ILE A CA 1
ATOM 745 C C . ILE A 1 90 ? 25.646 4.847 -22.446 1.00 88.56 90 ILE A C 1
ATOM 747 O O . ILE A 1 90 ? 25.052 3.858 -22.019 1.00 88.56 90 ILE A O 1
ATOM 751 N N . PHE A 1 91 ? 25.789 5.091 -23.747 1.00 88.06 91 PHE A N 1
ATOM 752 C CA . PHE A 1 91 ? 25.321 4.142 -24.753 1.00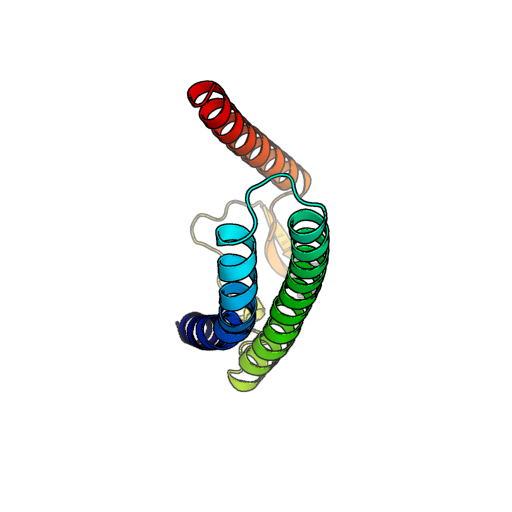 88.06 91 PHE A CA 1
ATOM 753 C C . PHE A 1 91 ? 26.070 2.814 -24.616 1.00 88.06 91 PHE A C 1
ATOM 755 O O . PHE A 1 91 ? 27.300 2.769 -24.687 1.00 88.06 91 PHE A O 1
ATOM 762 N N . ARG A 1 92 ? 25.315 1.735 -24.427 1.00 88.12 92 ARG A N 1
ATOM 763 C CA . ARG A 1 92 ? 25.803 0.359 -24.362 1.00 88.12 92 ARG A CA 1
ATOM 764 C C . ARG A 1 92 ? 24.932 -0.503 -25.276 1.00 88.12 92 ARG A C 1
ATOM 766 O O . ARG A 1 92 ? 23.771 -0.191 -25.513 1.00 88.12 92 ARG A O 1
ATOM 773 N N . ARG A 1 93 ? 25.499 -1.581 -25.816 1.00 89.12 93 ARG A N 1
ATOM 774 C CA . ARG A 1 93 ? 24.724 -2.618 -26.503 1.00 89.12 93 ARG A CA 1
ATOM 775 C C . ARG A 1 93 ? 24.085 -3.531 -25.459 1.00 89.12 93 ARG A C 1
ATOM 777 O O . ARG A 1 93 ? 24.803 -4.053 -24.599 1.00 89.12 93 ARG A O 1
ATOM 784 N N . SER A 1 94 ? 22.766 -3.669 -25.508 1.00 85.19 94 SER A N 1
ATOM 785 C CA . SER A 1 94 ? 22.020 -4.520 -24.586 1.00 85.19 94 SER A CA 1
ATOM 786 C C . SER A 1 94 ? 22.456 -5.981 -24.748 1.00 85.19 94 SER A C 1
ATOM 788 O O . SER A 1 94 ? 22.569 -6.450 -25.881 1.00 85.19 94 SER A O 1
ATOM 790 N N . PRO A 1 95 ? 22.700 -6.730 -23.660 1.00 86.19 95 PRO A N 1
ATOM 791 C CA . PRO A 1 95 ? 23.096 -8.135 -23.746 1.00 86.19 95 PRO A CA 1
ATOM 792 C C . PRO A 1 95 ? 21.946 -9.075 -24.148 1.00 86.19 95 PRO A C 1
ATOM 794 O O . PRO A 1 95 ? 22.208 -10.240 -24.424 1.00 86.19 95 PRO A O 1
ATOM 797 N N . VAL A 1 96 ? 20.694 -8.598 -24.148 1.00 86.12 96 VAL A N 1
ATOM 798 C CA . VAL A 1 96 ? 19.500 -9.426 -24.401 1.00 86.12 96 VAL A CA 1
ATOM 799 C C . VAL A 1 96 ? 19.016 -9.291 -25.843 1.00 86.12 96 VAL A C 1
ATOM 801 O O . VAL A 1 96 ? 18.829 -10.290 -26.527 1.00 86.12 96 VAL A O 1
ATOM 804 N N . ASN A 1 97 ? 18.825 -8.056 -26.311 1.00 84.50 97 ASN A N 1
ATOM 805 C CA . ASN A 1 97 ? 18.236 -7.767 -27.624 1.00 84.50 97 ASN A CA 1
ATOM 806 C C . ASN A 1 97 ? 19.216 -7.101 -28.598 1.00 84.50 97 ASN A C 1
ATOM 808 O O . ASN A 1 97 ? 18.832 -6.762 -29.715 1.00 84.50 97 ASN A O 1
ATOM 812 N N . ASP A 1 98 ? 20.463 -6.885 -28.165 1.00 86.25 98 ASP A N 1
ATOM 813 C CA . ASP A 1 98 ? 21.553 -6.375 -28.993 1.00 86.25 98 ASP A CA 1
ATOM 814 C C . ASP A 1 98 ? 21.340 -4.944 -29.552 1.00 86.25 98 ASP A C 1
ATOM 816 O O . ASP A 1 98 ? 22.141 -4.438 -30.349 1.00 86.25 98 ASP A O 1
ATOM 820 N N . LYS A 1 99 ? 20.295 -4.246 -29.079 1.00 86.56 99 LYS A N 1
ATOM 821 C CA . LYS A 1 99 ? 19.978 -2.849 -29.414 1.00 86.56 99 LYS A CA 1
ATOM 822 C C . LYS A 1 99 ? 20.879 -1.887 -28.625 1.00 86.56 99 LYS A C 1
ATOM 824 O O . LYS A 1 99 ? 21.398 -2.220 -27.559 1.00 86.56 99 LYS A O 1
ATOM 829 N N . ARG A 1 100 ? 21.099 -0.672 -29.150 1.00 85.38 100 ARG A N 1
ATOM 830 C CA . ARG A 1 100 ? 21.801 0.396 -28.410 1.00 85.38 100 ARG A CA 1
ATOM 831 C C . ARG A 1 100 ? 20.837 1.044 -27.416 1.00 85.38 100 ARG A C 1
ATOM 833 O O . ARG A 1 100 ? 19.883 1.681 -27.843 1.00 85.38 100 ARG A O 1
ATOM 840 N N . GLU A 1 101 ? 21.140 0.939 -26.129 1.00 87.25 101 GLU A N 1
ATOM 841 C CA . GLU A 1 101 ? 20.365 1.518 -25.023 1.00 87.25 101 GLU A CA 1
ATOM 842 C C . GLU A 1 101 ? 21.262 2.402 -24.145 1.00 87.25 101 GLU A C 1
ATOM 844 O O . GLU A 1 101 ? 22.489 2.216 -24.083 1.00 87.25 101 GLU A O 1
ATOM 849 N N . LYS A 1 102 ? 20.683 3.383 -23.450 1.00 87.75 102 LYS A N 1
ATOM 850 C CA . LYS A 1 102 ? 21.432 4.142 -22.443 1.00 87.75 102 LYS A CA 1
ATOM 851 C C . LYS A 1 102 ? 21.505 3.343 -21.141 1.00 87.75 102 LYS A C 1
ATOM 853 O O . LYS A 1 102 ? 20.517 3.122 -20.450 1.00 87.75 102 LYS A O 1
ATOM 858 N N . TYR A 1 103 ? 22.710 2.975 -20.728 1.00 87.44 103 TYR A N 1
ATOM 859 C CA . TYR A 1 103 ? 22.929 2.305 -19.452 1.00 87.44 103 TYR A CA 1
ATOM 860 C C . TYR A 1 103 ? 23.326 3.305 -18.360 1.00 87.44 103 TYR A C 1
ATOM 862 O O . TYR A 1 103 ? 24.268 4.093 -18.511 1.00 87.44 103 TYR A O 1
ATOM 870 N N . PHE A 1 104 ? 22.632 3.243 -17.222 1.00 90.06 104 PHE A N 1
ATOM 871 C CA . PHE A 1 104 ? 22.998 3.957 -16.004 1.00 90.06 104 PHE A CA 1
ATOM 872 C C . PHE A 1 104 ? 23.532 2.969 -14.962 1.00 90.06 104 PHE A C 1
ATOM 874 O O . PHE A 1 104 ? 22.887 1.979 -14.636 1.00 90.06 104 PHE A O 1
ATOM 881 N N . SER A 1 105 ? 24.724 3.241 -14.423 1.00 90.62 105 SER A N 1
ATOM 882 C CA . SER A 1 105 ? 25.397 2.337 -13.482 1.00 90.62 105 SER A CA 1
ATOM 883 C C . SER A 1 105 ? 24.565 2.082 -12.220 1.00 90.62 105 SER A C 1
ATOM 885 O O . SER A 1 105 ? 24.180 3.026 -11.521 1.00 90.62 105 SER A O 1
ATOM 887 N N . SER A 1 106 ? 24.371 0.803 -11.880 1.00 88.75 106 SER A N 1
ATOM 888 C CA . SER A 1 106 ? 23.622 0.365 -10.695 1.00 88.75 106 SER A CA 1
ATOM 889 C C . SER A 1 106 ? 24.155 0.960 -9.390 1.00 88.75 106 SER A C 1
ATOM 891 O O . SER A 1 106 ? 23.364 1.353 -8.540 1.00 88.75 106 SER A O 1
ATOM 893 N N . TYR A 1 107 ? 25.476 1.129 -9.253 1.00 91.81 107 TYR A N 1
ATOM 894 C CA . TYR A 1 107 ? 26.076 1.743 -8.061 1.00 91.81 107 TYR A CA 1
ATOM 895 C C . TYR A 1 107 ? 25.684 3.220 -7.909 1.00 91.81 107 TYR A C 1
ATOM 897 O O . TYR A 1 107 ? 25.276 3.661 -6.836 1.00 91.81 107 TYR A O 1
ATOM 905 N N . LYS A 1 108 ? 25.717 3.986 -9.009 1.00 92.31 108 LYS A N 1
ATOM 906 C CA . LYS A 1 108 ? 25.267 5.389 -9.005 1.00 92.31 108 LYS A CA 1
ATOM 907 C C . LYS A 1 108 ? 23.767 5.490 -8.713 1.00 92.31 108 LYS A C 1
ATOM 909 O O . LYS A 1 108 ? 23.342 6.429 -8.042 1.00 92.31 108 LYS A O 1
ATOM 914 N N . ARG A 1 109 ? 22.965 4.532 -9.197 1.00 92.50 109 ARG A N 1
ATOM 915 C CA . ARG A 1 109 ? 21.520 4.453 -8.908 1.00 92.50 109 ARG A CA 1
ATOM 916 C C . ARG A 1 109 ? 21.284 4.180 -7.431 1.00 92.50 109 ARG A C 1
ATOM 918 O O . ARG A 1 109 ? 20.481 4.870 -6.818 1.00 92.50 109 ARG A O 1
ATOM 925 N N . PHE A 1 110 ? 22.029 3.238 -6.866 1.00 95.19 110 PHE A N 1
ATOM 926 C CA . PHE A 1 110 ? 21.948 2.875 -5.460 1.00 95.19 110 PHE A CA 1
ATOM 927 C C . PHE A 1 110 ? 22.312 4.044 -4.535 1.00 95.19 110 PHE A C 1
ATOM 929 O O . PHE A 1 110 ? 21.536 4.355 -3.637 1.00 95.19 110 PHE A O 1
ATOM 936 N N . ILE A 1 111 ? 23.402 4.775 -4.811 1.00 96.38 111 ILE A N 1
ATOM 937 C CA . ILE A 1 111 ? 23.741 5.996 -4.054 1.00 96.38 111 ILE A CA 1
ATOM 938 C C . ILE A 1 111 ? 22.602 7.019 -4.120 1.00 96.38 111 ILE A C 1
ATOM 940 O O . ILE A 1 111 ? 22.227 7.577 -3.094 1.00 96.38 111 ILE A O 1
ATOM 944 N N . ARG A 1 112 ? 22.022 7.266 -5.304 1.00 95.12 112 ARG A N 1
ATOM 945 C CA . ARG A 1 112 ? 20.893 8.206 -5.434 1.00 95.12 112 ARG A CA 1
ATOM 946 C C . ARG A 1 112 ? 19.676 7.764 -4.622 1.00 95.12 112 ARG A C 1
ATOM 948 O O . ARG A 1 112 ? 19.041 8.613 -4.007 1.00 95.12 112 ARG A O 1
ATOM 955 N N . ILE A 1 113 ? 19.383 6.463 -4.593 1.00 96.44 113 ILE A N 1
ATOM 956 C CA . ILE A 1 113 ? 18.307 5.903 -3.766 1.00 96.44 113 ILE A CA 1
ATOM 957 C C . ILE A 1 113 ? 18.609 6.141 -2.283 1.00 96.44 113 ILE A C 1
ATOM 959 O O . ILE A 1 113 ? 17.746 6.659 -1.580 1.00 96.44 113 ILE A O 1
ATOM 963 N N . ILE A 1 114 ? 19.834 5.872 -1.820 1.00 97.62 114 ILE A N 1
ATOM 964 C CA . ILE A 1 114 ? 20.235 6.134 -0.427 1.00 97.62 114 ILE A CA 1
ATOM 965 C C . ILE A 1 114 ? 20.092 7.614 -0.074 1.00 97.62 114 ILE A C 1
ATOM 967 O O . ILE A 1 114 ? 19.536 7.931 0.970 1.00 97.62 114 ILE A O 1
ATOM 971 N N . VAL A 1 115 ? 20.549 8.522 -0.940 1.00 97.81 115 VAL A N 1
ATOM 972 C CA . VAL A 1 115 ? 20.421 9.969 -0.710 1.00 97.81 115 VAL A CA 1
ATOM 973 C C . VAL A 1 115 ? 18.949 10.393 -0.667 1.00 97.81 115 VAL A C 1
ATOM 975 O O . VAL A 1 115 ? 18.559 11.173 0.194 1.00 97.81 115 VAL A O 1
ATOM 978 N N . SER A 1 116 ? 18.095 9.862 -1.547 1.00 97.44 116 SER A N 1
ATOM 979 C CA . SER A 1 116 ? 16.653 10.142 -1.468 1.00 97.44 116 SER A CA 1
ATOM 980 C C . SER A 1 116 ? 16.018 9.588 -0.188 1.00 97.44 116 SER A C 1
ATOM 982 O O . SER A 1 116 ? 15.162 10.234 0.417 1.00 97.44 116 SER A O 1
ATOM 984 N N . LEU A 1 117 ? 16.471 8.418 0.265 1.00 97.12 117 LEU A N 1
ATOM 985 C CA . LEU A 1 117 ? 15.992 7.783 1.485 1.00 97.12 117 LEU A CA 1
ATOM 986 C C . LEU A 1 117 ? 16.450 8.553 2.732 1.00 97.12 117 LEU A C 1
ATOM 988 O O . LEU A 1 117 ? 15.663 8.749 3.650 1.00 97.12 117 LEU A O 1
ATOM 992 N N . SER A 1 118 ? 17.677 9.074 2.758 1.00 97.81 118 SER A N 1
ATOM 993 C CA . SER A 1 118 ? 18.148 9.898 3.874 1.00 97.81 118 SER A CA 1
ATOM 994 C C . SER A 1 118 ? 17.400 11.228 3.964 1.00 97.81 118 SER A C 1
ATOM 996 O O . SER A 1 118 ? 17.014 11.626 5.060 1.00 97.81 118 SER A O 1
ATOM 998 N N . ILE A 1 119 ? 17.127 11.886 2.831 1.00 97.94 119 ILE A N 1
ATOM 999 C CA . ILE A 1 119 ? 16.343 13.132 2.796 1.00 97.94 119 ILE A CA 1
ATOM 1000 C C . ILE A 1 119 ? 14.911 12.889 3.288 1.00 97.94 119 ILE A C 1
ATOM 1002 O O . ILE A 1 119 ? 14.395 13.663 4.091 1.00 97.94 119 ILE A O 1
ATOM 1006 N N . THR A 1 120 ? 14.263 11.813 2.839 1.00 97.12 120 THR A N 1
ATOM 1007 C CA . THR A 1 120 ? 12.897 11.484 3.281 1.00 97.12 120 THR A CA 1
ATOM 1008 C C . THR A 1 120 ? 12.843 11.148 4.771 1.00 97.12 120 THR A C 1
ATOM 1010 O O . THR A 1 120 ? 11.973 11.667 5.469 1.00 97.12 120 THR A O 1
ATOM 1013 N N . LEU A 1 121 ? 13.801 10.374 5.291 1.00 97.31 121 LEU A N 1
ATOM 1014 C CA . LEU A 1 121 ? 13.914 10.105 6.729 1.00 97.31 121 LEU A CA 1
ATOM 1015 C C . LEU A 1 121 ? 14.179 11.374 7.545 1.00 97.31 121 LEU A C 1
ATOM 1017 O O . LEU A 1 121 ? 13.592 11.543 8.611 1.00 97.31 121 LEU A O 1
ATOM 1021 N N . PHE A 1 122 ? 15.015 12.283 7.040 1.00 97.56 122 PHE A N 1
ATOM 1022 C CA . PHE A 1 122 ? 15.256 13.576 7.675 1.00 97.56 122 PHE A CA 1
ATOM 1023 C C . PHE A 1 122 ? 13.972 14.409 7.763 1.00 97.56 122 PHE A C 1
ATOM 1025 O O . PHE A 1 122 ? 13.644 14.907 8.836 1.00 97.56 122 PHE A O 1
ATOM 1032 N N . MET A 1 123 ? 13.197 14.496 6.676 1.00 96.75 123 MET A N 1
ATOM 1033 C CA . MET A 1 123 ? 11.909 15.201 6.683 1.00 96.75 123 MET A CA 1
ATOM 1034 C C . MET A 1 123 ? 10.926 14.593 7.692 1.00 96.75 123 MET A C 1
ATOM 1036 O O . MET A 1 123 ? 10.259 15.333 8.412 1.00 96.75 123 MET A O 1
ATOM 1040 N N . ILE A 1 124 ? 10.868 13.261 7.793 1.00 96.50 124 ILE A N 1
ATOM 1041 C CA . ILE A 1 124 ? 10.045 12.569 8.798 1.00 96.50 124 ILE A CA 1
ATOM 1042 C C . ILE A 1 124 ? 10.517 12.919 10.216 1.00 96.50 124 ILE A C 1
ATOM 1044 O O . ILE A 1 124 ? 9.695 13.243 11.072 1.00 96.50 124 ILE A O 1
ATOM 1048 N N . ALA A 1 125 ? 11.828 12.909 10.465 1.00 96.31 125 ALA A N 1
ATOM 1049 C CA . ALA A 1 125 ? 12.394 13.264 11.764 1.00 96.31 125 ALA A CA 1
ATOM 1050 C C . ALA A 1 125 ? 12.090 14.721 12.153 1.00 96.31 125 ALA A C 1
ATOM 1052 O O . ALA A 1 125 ? 11.745 14.975 13.304 1.00 96.31 125 ALA A O 1
ATOM 1053 N N . CYS A 1 126 ? 12.146 15.662 11.204 1.00 96.00 126 CYS A N 1
ATOM 1054 C CA . CYS A 1 126 ? 11.742 17.049 11.435 1.00 96.00 126 CYS A CA 1
ATOM 1055 C C . CYS A 1 126 ? 10.272 17.157 11.845 1.00 96.00 126 CYS A C 1
ATOM 1057 O O . CYS A 1 126 ? 9.970 17.852 12.809 1.00 96.00 126 CYS A O 1
ATOM 1059 N N . VAL A 1 127 ? 9.365 16.451 11.160 1.00 96.50 127 VAL A N 1
ATOM 1060 C CA . VAL A 1 127 ? 7.940 16.440 11.531 1.00 96.50 127 VAL A CA 1
ATOM 1061 C C . VAL A 1 127 ? 7.758 15.909 12.952 1.00 96.50 127 VAL A C 1
ATOM 1063 O O . VAL A 1 127 ? 7.069 16.533 13.753 1.00 96.50 127 VAL A O 1
ATOM 1066 N N . ILE A 1 128 ? 8.427 14.809 13.301 1.00 95.75 128 ILE A N 1
ATOM 1067 C CA . ILE A 1 128 ? 8.371 14.251 14.658 1.00 95.75 128 ILE A CA 1
ATOM 1068 C C . ILE A 1 128 ? 8.884 15.274 15.681 1.00 95.75 128 ILE A C 1
ATOM 1070 O O . ILE A 1 128 ? 8.204 15.531 16.667 1.00 95.75 128 ILE A O 1
ATOM 1074 N N . ALA A 1 129 ? 10.019 15.924 15.417 1.00 95.31 129 ALA A N 1
ATOM 1075 C CA . ALA A 1 129 ? 10.595 16.935 16.303 1.00 95.31 129 ALA A CA 1
ATOM 1076 C C . ALA A 1 129 ? 9.728 18.196 16.478 1.00 95.31 129 ALA A C 1
ATOM 1078 O O . ALA A 1 129 ? 9.957 18.936 17.420 1.00 95.31 129 ALA A O 1
ATOM 1079 N N . THR A 1 130 ? 8.768 18.467 15.584 1.00 94.69 130 THR A N 1
ATOM 1080 C CA . THR A 1 130 ? 7.800 19.570 15.765 1.00 94.69 130 THR A CA 1
ATOM 1081 C C . THR A 1 130 ? 6.579 19.188 16.597 1.00 94.69 130 THR A C 1
ATOM 1083 O O . THR A 1 130 ? 5.885 20.072 17.091 1.00 94.69 130 THR A O 1
ATOM 1086 N N . ILE A 1 131 ? 6.276 17.890 16.701 1.00 92.38 131 ILE A N 1
ATOM 1087 C CA . ILE A 1 131 ? 5.135 17.381 17.475 1.00 92.38 131 ILE A CA 1
ATOM 1088 C C . ILE A 1 131 ? 5.502 17.248 18.962 1.00 92.38 131 ILE A C 1
ATOM 1090 O O . ILE A 1 131 ? 4.623 17.376 19.814 1.00 92.38 131 ILE A O 1
ATOM 1094 N N . TYR A 1 132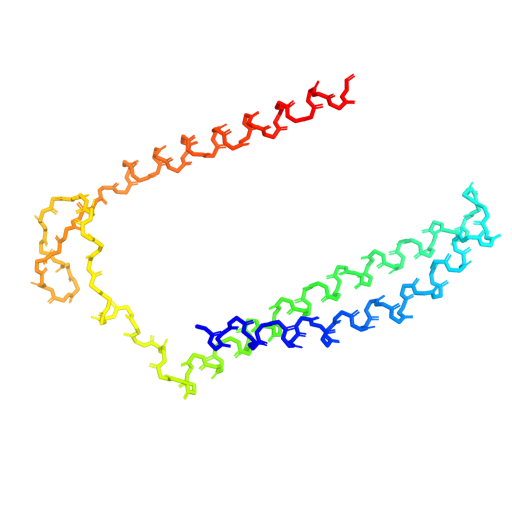 ? 6.777 16.985 19.257 1.00 79.19 132 TYR A N 1
ATOM 1095 C CA . TYR A 1 132 ? 7.345 16.926 20.608 1.00 79.19 132 TYR A CA 1
ATOM 1096 C C . TYR A 1 132 ? 7.904 18.280 21.046 1.00 79.19 132 TYR A C 1
ATOM 1098 O O . TYR A 1 132 ? 7.762 18.593 22.249 1.00 79.19 132 TYR A O 1
#

InterPro domains:
  IPR007632 Anoctamin [PTHR12308] (1-130)
  IPR049452 Anoctamin, transmembrane domain [PF04547] (1-129)

Sequence (132 aa):
IAMYFGYLSYYTIMLIVPAVIGIPVFTIQTVYTNGEKVTDIVNIIFCVFMVIWTIVFYEYWKRKEVGYSVTWGQTDFEEDEVERADYKGIFRRSPVNDKREKYFSSYKRFIRIIVSLSITLFMIACVIATIY

pLDDT: mean 91.85, std 6.11, range [63.78, 98.06]

Solvent-accessible surface area (backbone atoms only — not comparable to full-atom values): 7767 Å² total; per-residue (Å²): 114,67,68,58,56,54,47,51,57,50,50,61,59,60,49,48,58,60,51,65,57,44,50,59,52,51,53,50,49,68,71,46,60,93,83,46,74,66,48,56,53,51,48,54,53,49,50,54,48,50,53,53,49,51,52,51,53,51,55,53,46,56,54,49,52,54,52,49,28,56,76,69,66,56,73,63,51,76,80,75,58,73,82,59,90,86,68,76,50,50,81,39,68,39,94,86,80,65,46,82,42,69,47,64,58,65,67,64,52,49,51,51,50,50,52,54,50,52,53,53,51,48,54,51,51,53,54,53,63,71,76,107

Organism: NCBI:txid151035